Protein AF-A0A6A8LVI2-F1 (afdb_monomer_lite)

pLDDT: mean 94.58, std 2.97, range [82.62, 98.06]

Structure (mmCIF, N/CA/C/O backbone):
data_AF-A0A6A8LVI2-F1
#
_entry.id   AF-A0A6A8LVI2-F1
#
loop_
_atom_site.group_PDB
_atom_site.id
_atom_site.type_symbol
_atom_site.label_atom_id
_atom_site.label_alt_id
_atom_site.label_comp_id
_atom_site.label_asym_id
_atom_site.label_entity_id
_atom_site.label_seq_id
_atom_site.pdbx_PDB_ins_code
_atom_site.Cartn_x
_atom_site.Cartn_y
_atom_site.Cartn_z
_atom_site.occupancy
_atom_site.B_iso_or_equiv
_atom_site.auth_seq_id
_atom_site.auth_comp_id
_atom_site.auth_asym_id
_atom_site.auth_atom_id
_atom_site.pdbx_PDB_model_num
ATOM 1 N N . ALA A 1 1 ? -17.127 -2.907 -2.893 1.00 82.62 1 ALA A N 1
ATOM 2 C CA . ALA A 1 1 ? -16.213 -3.754 -2.096 1.00 82.62 1 ALA A CA 1
ATOM 3 C C . ALA A 1 1 ? -16.809 -4.006 -0.707 1.00 82.62 1 ALA A C 1
ATOM 5 O O . ALA A 1 1 ? -17.315 -3.064 -0.101 1.00 82.62 1 ALA A O 1
ATOM 6 N N . SER A 1 2 ? -16.792 -5.252 -0.221 1.00 92.75 2 SER A N 1
ATOM 7 C CA . SER A 1 2 ? -17.352 -5.651 1.088 1.00 92.75 2 SER A CA 1
ATOM 8 C C . SER A 1 2 ? -16.306 -5.823 2.197 1.00 92.75 2 SER A C 1
ATOM 10 O O . SER A 1 2 ? -16.691 -5.817 3.362 1.00 92.75 2 SER A O 1
ATOM 12 N N . GLY A 1 3 ? -15.016 -5.930 1.859 1.00 93.50 3 GLY A N 1
ATOM 13 C CA . GLY A 1 3 ? -13.928 -6.060 2.833 1.00 93.50 3 GLY A CA 1
ATOM 14 C C . GLY A 1 3 ? -13.797 -4.863 3.786 1.00 93.50 3 GLY A C 1
ATOM 15 O O . GLY A 1 3 ? -14.302 -3.770 3.507 1.00 93.50 3 GLY A O 1
ATOM 16 N N . GLU A 1 4 ? -13.111 -5.080 4.914 1.00 96.06 4 GLU A N 1
ATOM 17 C CA . GLU A 1 4 ? -12.796 -4.030 5.900 1.00 96.06 4 GLU A CA 1
ATOM 18 C C . GLU A 1 4 ? -11.879 -2.949 5.304 1.00 96.06 4 GLU A C 1
ATOM 20 O O . GLU A 1 4 ? -12.036 -1.755 5.578 1.00 96.06 4 GLU A O 1
ATOM 25 N N . TYR A 1 5 ? -10.964 -3.378 4.435 1.00 98.06 5 TYR A N 1
ATOM 26 C CA . TYR A 1 5 ? -10.051 -2.527 3.689 1.00 98.06 5 TYR A CA 1
ATOM 27 C C . TYR A 1 5 ? -10.340 -2.590 2.188 1.00 98.06 5 TYR A C 1
ATOM 29 O O . TYR A 1 5 ? -10.817 -3.599 1.666 1.00 98.06 5 TYR A O 1
ATOM 37 N N . ILE A 1 6 ? -10.020 -1.501 1.495 1.00 97.38 6 ILE A N 1
ATOM 38 C CA . ILE A 1 6 ? -10.064 -1.372 0.039 1.00 97.38 6 ILE A CA 1
ATOM 39 C C . ILE A 1 6 ? -8.639 -1.137 -0.460 1.00 97.38 6 ILE A C 1
ATOM 41 O O . ILE A 1 6 ? -7.905 -0.335 0.119 1.00 97.38 6 ILE A O 1
ATOM 45 N N . ALA A 1 7 ? -8.266 -1.830 -1.531 1.00 96.56 7 ALA A N 1
ATOM 46 C CA . ALA A 1 7 ? -7.057 -1.579 -2.302 1.00 96.56 7 ALA A CA 1
ATOM 47 C C . ALA A 1 7 ? -7.456 -1.113 -3.705 1.00 96.56 7 ALA A C 1
ATOM 49 O O . ALA A 1 7 ? -8.495 -1.525 -4.227 1.00 96.56 7 ALA A O 1
ATOM 50 N N . PHE A 1 8 ? -6.616 -0.282 -4.303 1.00 95.88 8 PHE A N 1
ATOM 51 C CA . PHE A 1 8 ? -6.678 0.056 -5.720 1.00 95.88 8 PHE A CA 1
ATOM 52 C C . PHE A 1 8 ? -5.482 -0.621 -6.379 1.00 95.88 8 PHE A C 1
ATOM 54 O O . PHE A 1 8 ? -4.436 -0.698 -5.751 1.00 95.88 8 PHE A O 1
ATOM 61 N N . ILE A 1 9 ? -5.629 -1.164 -7.580 1.00 95.50 9 ILE A N 1
ATOM 62 C CA . ILE A 1 9 ? -4.508 -1.727 -8.336 1.00 95.50 9 ILE A CA 1
ATOM 63 C C . ILE A 1 9 ? -4.695 -1.288 -9.772 1.00 95.50 9 ILE A C 1
ATOM 65 O O . ILE A 1 9 ? -5.760 -1.524 -10.349 1.00 95.50 9 ILE A O 1
ATOM 69 N N . ASP A 1 10 ? -3.683 -0.608 -10.298 1.00 94.19 10 ASP A N 1
ATOM 70 C CA . ASP A 1 10 ? -3.674 -0.168 -11.682 1.00 94.19 10 ASP A CA 1
ATOM 71 C C . ASP A 1 10 ? -3.483 -1.394 -12.588 1.00 94.19 10 ASP A C 1
ATOM 73 O O . ASP A 1 10 ? -2.886 -2.399 -12.198 1.00 94.19 10 ASP A O 1
ATOM 77 N N . SER A 1 11 ? -4.068 -1.370 -13.786 1.00 95.75 11 SER A N 1
ATOM 78 C CA . SER A 1 11 ? -4.110 -2.552 -14.664 1.00 95.75 11 SER A CA 1
ATOM 79 C C . SER A 1 11 ? -2.742 -2.979 -15.205 1.00 95.75 11 SER A C 1
ATOM 81 O O . SER A 1 11 ? -2.616 -4.075 -15.746 1.00 95.75 11 SER A O 1
ATOM 83 N N . ASP A 1 12 ? -1.755 -2.093 -15.117 1.00 92.94 12 ASP A N 1
ATOM 84 C CA . ASP A 1 12 ? -0.368 -2.270 -15.536 1.00 92.94 12 ASP A CA 1
ATOM 85 C C . ASP A 1 12 ? 0.584 -2.609 -14.375 1.00 92.94 12 ASP A C 1
ATOM 87 O O . ASP A 1 12 ? 1.767 -2.847 -14.617 1.00 92.94 12 ASP A O 1
ATOM 91 N N . ASP A 1 13 ? 0.070 -2.720 -13.146 1.00 94.06 13 ASP A N 1
ATOM 92 C CA . ASP A 1 13 ? 0.835 -3.106 -11.962 1.00 94.06 13 ASP A CA 1
ATOM 93 C C . ASP A 1 13 ? 0.591 -4.565 -11.539 1.00 94.06 13 ASP A C 1
ATOM 95 O O . ASP 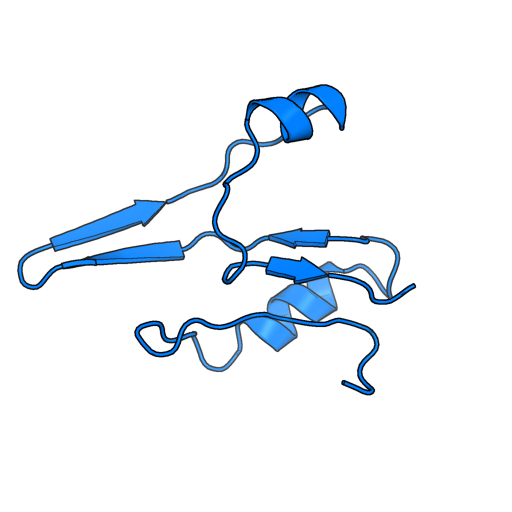A 1 13 ? -0.400 -5.214 -11.887 1.00 94.06 13 ASP A O 1
ATOM 99 N N . TYR A 1 14 ? 1.504 -5.093 -10.720 1.00 94.62 14 TYR A N 1
ATOM 100 C CA . TYR A 1 14 ? 1.366 -6.396 -10.072 1.00 94.62 14 TYR A CA 1
ATOM 101 C C . TYR A 1 14 ? 1.825 -6.339 -8.611 1.00 94.62 14 TYR A C 1
ATOM 103 O O . TYR A 1 14 ? 2.558 -5.444 -8.190 1.00 94.62 14 TYR A O 1
ATOM 111 N N . VAL A 1 15 ? 1.397 -7.324 -7.818 1.00 96.06 15 VAL A N 1
ATOM 112 C CA . VAL A 1 15 ? 1.735 -7.426 -6.393 1.00 96.06 15 VAL A CA 1
ATOM 113 C C . VAL A 1 15 ? 2.316 -8.789 -6.053 1.00 96.06 15 VAL A C 1
ATOM 115 O O . VAL A 1 15 ? 2.047 -9.789 -6.716 1.00 96.06 15 VAL A O 1
ATOM 118 N N . GLU A 1 16 ? 3.110 -8.832 -4.986 1.00 95.88 16 GLU A N 1
ATOM 119 C CA . GLU A 1 16 ? 3.567 -10.092 -4.405 1.00 95.88 16 GLU A CA 1
ATOM 120 C C . GLU A 1 16 ? 2.373 -10.840 -3.790 1.00 95.88 16 GLU A C 1
ATOM 122 O O . GLU A 1 16 ? 1.466 -10.225 -3.223 1.00 95.88 16 GLU A O 1
ATOM 127 N N . SER A 1 17 ? 2.382 -12.169 -3.890 1.00 96.94 17 SER A N 1
ATOM 128 C CA . SER A 1 17 ? 1.271 -13.044 -3.507 1.00 96.94 17 SER A CA 1
ATOM 129 C C . SER A 1 17 ? 0.748 -12.826 -2.079 1.00 96.94 17 SER A C 1
ATOM 131 O O . SER A 1 17 ? -0.451 -12.957 -1.842 1.00 96.94 17 SER A O 1
ATOM 133 N N . GLN A 1 18 ? 1.613 -12.433 -1.138 1.00 97.94 18 GLN A N 1
ATOM 134 C CA . GLN A 1 18 ? 1.271 -12.207 0.268 1.00 97.94 18 GLN A CA 1
ATOM 135 C C . GLN A 1 18 ? 1.240 -10.723 0.657 1.00 97.94 18 GLN A C 1
ATOM 137 O O . GLN A 1 18 ? 1.130 -10.403 1.846 1.00 97.94 18 GLN A O 1
ATOM 142 N N . MET A 1 19 ? 1.354 -9.795 -0.300 1.00 97.19 19 MET A N 1
ATOM 143 C CA . MET A 1 19 ? 1.441 -8.357 -0.015 1.00 97.19 19 MET A CA 1
ATOM 144 C C . MET A 1 19 ? 0.268 -7.876 0.848 1.00 97.19 19 MET A C 1
ATOM 146 O O . MET A 1 19 ? 0.485 -7.303 1.919 1.00 97.19 19 MET A O 1
ATOM 150 N N . PHE A 1 20 ? -0.971 -8.151 0.432 1.00 97.38 20 PHE A N 1
ATOM 151 C CA . PHE A 1 20 ? -2.156 -7.681 1.154 1.00 97.38 20 PHE A CA 1
ATOM 152 C C . PHE A 1 20 ? -2.355 -8.364 2.505 1.00 97.38 20 PHE A C 1
ATOM 154 O O . PHE A 1 20 ? -2.746 -7.694 3.456 1.00 97.38 20 PHE A O 1
ATOM 161 N N . GLU A 1 21 ? -2.039 -9.655 2.627 1.00 97.62 21 GLU A N 1
ATOM 162 C CA . GLU A 1 21 ? -2.098 -10.374 3.906 1.00 97.62 21 GLU A CA 1
ATOM 163 C C . GLU A 1 21 ? -1.144 -9.737 4.927 1.00 97.62 21 GLU A C 1
ATOM 165 O O . GLU A 1 21 ? -1.532 -9.409 6.050 1.00 97.62 21 GLU A O 1
ATOM 170 N N . ARG A 1 22 ? 0.101 -9.469 4.513 1.00 97.88 22 ARG A N 1
ATOM 171 C CA . ARG A 1 22 ? 1.103 -8.811 5.363 1.00 97.88 22 ARG A CA 1
ATOM 172 C C . ARG A 1 22 ? 0.668 -7.400 5.752 1.00 97.88 22 ARG A C 1
ATOM 174 O O . ARG A 1 22 ? 0.784 -7.030 6.919 1.00 97.88 22 ARG A O 1
ATOM 181 N N . MET A 1 23 ? 0.147 -6.618 4.805 1.00 97.81 23 MET A N 1
ATOM 182 C CA . MET A 1 23 ? -0.362 -5.269 5.081 1.00 97.81 23 MET A CA 1
ATOM 183 C C . MET A 1 23 ? -1.564 -5.291 6.032 1.00 97.81 23 MET A C 1
ATOM 185 O O . MET A 1 23 ? -1.624 -4.481 6.956 1.00 97.81 23 MET A O 1
ATOM 189 N N . TYR A 1 24 ? -2.490 -6.232 5.853 1.00 97.50 24 TYR A N 1
ATOM 190 C CA . TYR A 1 24 ? -3.643 -6.399 6.732 1.00 97.50 24 TYR A CA 1
ATOM 191 C C . TYR A 1 24 ? -3.220 -6.783 8.153 1.00 97.50 24 TYR A C 1
ATOM 193 O O . TYR A 1 24 ? -3.666 -6.155 9.110 1.00 97.50 24 TYR A O 1
ATOM 201 N N . ASN A 1 25 ? -2.281 -7.718 8.315 1.00 97.75 25 ASN A N 1
ATOM 202 C CA . ASN A 1 25 ? -1.730 -8.070 9.630 1.00 97.75 25 ASN A CA 1
ATOM 203 C C . ASN A 1 25 ? -1.045 -6.866 10.302 1.00 97.75 25 ASN A C 1
ATOM 205 O O . ASN A 1 25 ? -1.181 -6.643 11.507 1.00 97.75 25 ASN A O 1
ATOM 209 N N . LEU A 1 26 ? -0.369 -6.023 9.514 1.00 97.38 26 LEU A N 1
ATOM 210 C CA . LEU A 1 26 ? 0.232 -4.775 9.986 1.00 97.38 26 LEU A CA 1
ATOM 211 C C . LEU A 1 26 ? -0.789 -3.683 10.321 1.00 97.38 26 LEU A C 1
ATOM 213 O O . LEU A 1 26 ? -0.396 -2.693 10.942 1.00 97.38 26 LEU A O 1
ATOM 217 N N . SER A 1 27 ? -2.067 -3.839 9.965 1.00 96.94 27 SER A N 1
ATOM 218 C CA . SER A 1 27 ? -3.126 -2.881 10.311 1.00 96.94 27 SER A CA 1
ATOM 219 C C . SER A 1 27 ? -3.415 -2.806 11.811 1.00 96.94 27 SER A C 1
ATOM 221 O O . SER A 1 27 ? -4.047 -1.852 12.271 1.00 96.94 27 SER A O 1
ATOM 223 N N . GLU A 1 28 ? -2.921 -3.788 12.572 1.00 95.81 28 GLU A N 1
ATOM 224 C CA . GLU A 1 28 ? -3.136 -3.926 14.008 1.00 95.81 28 GLU A CA 1
ATOM 225 C C . GLU A 1 28 ? -4.626 -4.046 14.373 1.00 95.81 28 GLU A C 1
ATOM 227 O O . GLU A 1 28 ? -5.120 -3.320 15.239 1.00 95.81 28 GLU A O 1
ATOM 232 N N . ASN A 1 29 ? -5.329 -4.976 13.714 1.00 93.25 29 ASN A N 1
ATOM 233 C CA . ASN A 1 29 ? -6.767 -5.234 13.877 1.00 93.25 29 ASN A CA 1
ATOM 234 C C . ASN A 1 29 ? -7.615 -3.980 13.623 1.00 93.25 29 ASN A C 1
ATOM 236 O O . ASN A 1 29 ? -8.399 -3.554 14.472 1.00 93.25 29 ASN A O 1
ATOM 240 N N . GLY A 1 30 ? -7.400 -3.322 12.483 1.00 93.38 30 GLY A N 1
ATOM 241 C CA . GLY A 1 30 ? -8.222 -2.176 12.106 1.00 93.38 30 GLY A CA 1
ATOM 242 C C . GLY A 1 30 ? -7.828 -0.852 12.772 1.00 93.38 30 GLY A C 1
ATOM 243 O O . GLY A 1 30 ? -8.490 0.164 12.530 1.00 93.38 30 GLY A O 1
ATOM 244 N N . ARG A 1 31 ? -6.783 -0.818 13.618 1.00 95.38 31 ARG A N 1
ATOM 245 C CA . ARG A 1 31 ? -6.328 0.419 14.286 1.00 95.38 31 ARG A CA 1
ATOM 246 C C . ARG A 1 31 ? -5.691 1.404 13.307 1.00 95.38 31 ARG A C 1
ATOM 248 O O . ARG A 1 31 ? -5.858 2.614 13.464 1.00 95.38 31 ARG A O 1
ATOM 255 N N . LYS A 1 32 ? -4.986 0.917 12.283 1.00 94.88 32 LYS A N 1
ATOM 256 C CA . LYS A 1 32 ? -4.391 1.766 11.239 1.00 94.88 32 LYS A CA 1
ATOM 257 C C . LYS A 1 32 ? -5.374 1.976 10.095 1.00 94.88 32 LYS A C 1
ATOM 259 O O . LYS A 1 32 ? -5.752 1.030 9.414 1.00 94.88 32 LYS A O 1
ATOM 264 N N . LYS A 1 33 ? -5.755 3.229 9.838 1.00 94.88 33 LYS A N 1
ATOM 265 C CA . LYS A 1 33 ? -6.683 3.576 8.745 1.00 94.88 33 LYS A CA 1
ATOM 266 C C . LYS A 1 33 ? -6.069 3.424 7.355 1.00 94.88 33 LYS A C 1
ATOM 268 O O . LYS A 1 33 ? -6.788 3.181 6.396 1.00 94.88 33 LYS A O 1
ATOM 273 N N . ILE A 1 34 ? -4.754 3.581 7.255 1.00 94.12 34 ILE A N 1
ATOM 274 C CA . ILE A 1 34 ? -3.995 3.432 6.016 1.00 94.12 34 ILE A CA 1
ATOM 275 C C . ILE A 1 34 ? -2.770 2.589 6.347 1.00 94.12 34 ILE A C 1
ATOM 277 O O . ILE A 1 34 ? -2.088 2.852 7.341 1.00 94.12 34 ILE A O 1
ATOM 281 N N . VAL A 1 35 ? -2.498 1.586 5.520 1.00 95.88 35 VAL A N 1
ATOM 282 C CA . VAL A 1 35 ? -1.236 0.843 5.542 1.00 95.88 35 VAL A CA 1
ATOM 283 C C . VAL A 1 35 ? -0.618 0.974 4.160 1.00 95.88 35 VAL A C 1
ATOM 285 O O . VAL A 1 35 ? -1.287 0.731 3.162 1.00 95.88 35 VAL A O 1
ATOM 288 N N . GLU A 1 36 ? 0.642 1.391 4.112 1.00 95.69 36 GLU A N 1
ATOM 289 C CA . GLU A 1 36 ? 1.388 1.657 2.884 1.00 95.69 36 GLU A CA 1
ATOM 290 C C . GLU A 1 36 ? 2.566 0.684 2.785 1.00 95.69 36 GLU A C 1
ATOM 292 O O . GLU A 1 36 ? 3.296 0.497 3.763 1.00 95.69 36 GLU A O 1
ATOM 297 N N . SER A 1 37 ? 2.768 0.076 1.616 1.00 95.50 37 SER A N 1
ATOM 298 C CA . SER A 1 37 ? 3.939 -0.750 1.331 1.00 95.50 37 SER A CA 1
ATOM 299 C C . SER A 1 37 ? 5.005 0.039 0.578 1.00 95.50 37 SER A C 1
ATOM 301 O O . SER A 1 37 ? 4.732 0.970 -0.182 1.00 95.50 37 SER A O 1
ATOM 303 N N . ASN A 1 38 ? 6.262 -0.358 0.741 1.00 96.12 38 ASN A N 1
ATOM 304 C CA . ASN A 1 38 ? 7.290 0.001 -0.232 1.00 96.12 38 ASN A CA 1
ATOM 305 C C . ASN A 1 38 ? 7.014 -0.719 -1.553 1.00 96.12 38 ASN A C 1
ATOM 307 O O . ASN A 1 38 ? 6.260 -1.695 -1.585 1.00 96.12 38 ASN A O 1
ATOM 311 N N . PHE A 1 39 ? 7.632 -0.248 -2.627 1.00 96.00 39 PHE A N 1
ATOM 312 C CA . PHE A 1 39 ? 7.454 -0.859 -3.934 1.00 96.00 39 PHE A CA 1
ATOM 313 C C . PHE A 1 39 ? 8.712 -0.735 -4.789 1.00 96.00 39 PHE A C 1
ATOM 315 O O . PHE A 1 39 ? 9.727 -0.174 -4.364 1.00 96.00 39 PHE A O 1
ATOM 322 N N . ILE A 1 40 ? 8.668 -1.336 -5.973 1.00 96.62 40 ILE A N 1
ATOM 323 C CA . ILE A 1 40 ? 9.760 -1.331 -6.935 1.00 96.62 40 ILE A CA 1
ATOM 324 C C . ILE A 1 40 ? 9.226 -0.729 -8.226 1.00 96.62 40 ILE A C 1
ATOM 326 O O . ILE A 1 40 ? 8.249 -1.228 -8.768 1.00 96.62 40 ILE A O 1
ATOM 330 N N . TRP A 1 41 ? 9.891 0.304 -8.730 1.00 95.06 41 TRP A N 1
ATOM 331 C CA . TRP A 1 41 ? 9.748 0.694 -10.124 1.00 95.06 41 TRP A CA 1
ATOM 332 C C . TRP A 1 41 ? 10.497 -0.314 -10.983 1.00 95.06 41 TRP A C 1
ATOM 334 O O . TRP A 1 41 ? 11.718 -0.455 -10.840 1.00 95.06 41 TRP A O 1
ATOM 344 N N . GLU A 1 42 ? 9.779 -1.017 -11.846 1.00 95.06 42 GLU A N 1
ATOM 345 C CA . GLU A 1 42 ? 10.356 -1.974 -12.778 1.00 95.06 42 GLU A CA 1
ATOM 346 C C . GLU A 1 42 ? 10.394 -1.384 -14.186 1.00 95.06 42 GLU A C 1
ATOM 348 O O . GLU A 1 42 ? 9.374 -1.041 -14.772 1.00 95.06 42 GLU A O 1
ATOM 353 N N . PHE A 1 43 ? 11.604 -1.257 -14.718 1.00 94.94 43 PHE A N 1
ATOM 354 C CA . PHE A 1 43 ? 11.876 -0.892 -16.101 1.00 94.94 43 PHE A CA 1
ATOM 355 C C . PHE A 1 43 ? 12.541 -2.092 -16.793 1.00 94.94 43 PHE A C 1
ATOM 357 O O . PHE A 1 43 ? 13.093 -2.953 -16.101 1.00 94.94 43 PHE A O 1
ATOM 364 N N . PRO A 1 44 ? 12.565 -2.152 -18.137 1.00 96.31 44 PRO A N 1
ATOM 365 C CA . PRO A 1 44 ? 13.168 -3.275 -18.859 1.00 96.31 44 PRO A CA 1
ATOM 366 C C . PRO A 1 44 ? 14.626 -3.574 -18.473 1.00 96.31 44 PRO A C 1
ATOM 368 O O . PRO A 1 44 ? 15.051 -4.725 -18.511 1.00 96.31 44 PRO A O 1
ATOM 371 N N . ASP A 1 45 ? 15.390 -2.548 -18.096 1.00 97.56 45 ASP A N 1
ATOM 372 C CA . ASP A 1 45 ? 16.828 -2.616 -17.830 1.00 97.56 45 ASP A CA 1
ATOM 373 C C . ASP A 1 45 ? 17.206 -2.413 -16.353 1.00 97.56 45 ASP A C 1
ATOM 375 O O . ASP A 1 45 ? 18.356 -2.647 -15.974 1.00 97.56 45 ASP A O 1
ATOM 379 N N . LYS A 1 46 ? 16.273 -1.975 -15.496 1.00 97.38 46 LYS A N 1
ATOM 380 C CA . LYS A 1 46 ? 16.575 -1.670 -14.090 1.00 97.38 46 LYS A CA 1
ATOM 381 C C . LYS A 1 46 ? 15.369 -1.758 -13.167 1.00 97.38 46 LYS A C 1
ATOM 383 O O . LYS A 1 46 ? 14.222 -1.579 -13.561 1.00 97.38 46 LYS A O 1
ATOM 388 N N . LYS A 1 47 ? 15.670 -1.934 -11.880 1.00 97.69 47 LYS A N 1
ATOM 389 C CA . LYS A 1 47 ? 14.700 -1.886 -10.783 1.00 97.69 47 LYS A CA 1
ATOM 390 C C . LYS A 1 47 ? 15.104 -0.820 -9.774 1.00 97.69 47 LYS A C 1
ATOM 392 O O . LYS A 1 47 ? 16.254 -0.801 -9.336 1.00 97.69 47 LYS A O 1
ATOM 397 N N . ILE A 1 48 ? 14.170 0.042 -9.378 1.00 97.19 48 ILE A N 1
ATOM 398 C CA . ILE A 1 48 ? 14.406 1.091 -8.374 1.00 97.19 48 ILE A CA 1
ATOM 399 C C . ILE A 1 48 ? 13.496 0.841 -7.179 1.00 97.19 48 ILE A C 1
ATOM 401 O O . ILE A 1 48 ? 12.278 0.823 -7.316 1.00 97.19 48 ILE A O 1
ATOM 405 N N . LYS A 1 49 ? 14.081 0.657 -5.993 1.00 96.62 49 LYS A N 1
ATOM 406 C CA . LYS A 1 49 ? 13.313 0.507 -4.751 1.00 96.62 49 LYS A CA 1
ATOM 407 C C . LYS A 1 49 ? 12.825 1.873 -4.278 1.00 96.62 49 LYS A C 1
ATOM 409 O O . LYS A 1 49 ? 13.642 2.748 -4.000 1.00 96.62 49 LYS A O 1
ATOM 414 N N . ASP A 1 50 ? 11.516 2.015 -4.125 1.00 95.00 50 ASP A N 1
ATOM 415 C CA . ASP A 1 50 ? 10.882 3.185 -3.527 1.00 95.00 50 ASP A CA 1
ATOM 416 C C . ASP A 1 50 ? 10.510 2.874 -2.071 1.00 95.00 50 ASP A C 1
ATOM 418 O O . ASP A 1 50 ? 9.578 2.115 -1.770 1.00 95.00 50 ASP A O 1
ATOM 422 N N . VAL A 1 51 ? 11.310 3.426 -1.158 1.00 94.50 51 VAL A N 1
ATOM 423 C CA . VAL A 1 51 ? 11.172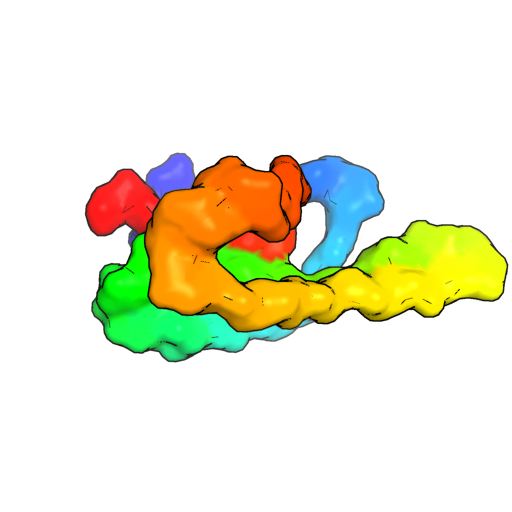 3.229 0.286 1.00 94.50 51 VAL A CA 1
ATOM 424 C C . VAL A 1 51 ? 10.629 4.505 0.911 1.00 94.50 51 VAL A C 1
ATOM 426 O O . VAL A 1 51 ? 11.278 5.553 0.856 1.00 94.50 51 VAL A O 1
ATOM 429 N N . ALA A 1 52 ? 9.456 4.411 1.538 1.00 90.25 52 ALA A N 1
ATOM 430 C CA . ALA A 1 52 ? 8.866 5.542 2.236 1.00 90.25 52 ALA A CA 1
ATOM 431 C C . ALA A 1 52 ? 9.767 6.035 3.369 1.00 90.25 52 ALA A C 1
ATOM 433 O O . ALA A 1 52 ? 10.328 5.259 4.149 1.00 90.25 52 ALA A O 1
ATOM 434 N N . LYS A 1 53 ? 9.829 7.359 3.512 1.00 88.56 53 LYS A N 1
ATOM 435 C CA . LYS A 1 53 ? 10.317 7.979 4.742 1.00 88.56 53 LYS A CA 1
ATOM 436 C C . LYS A 1 53 ? 9.228 7.885 5.803 1.00 88.56 53 LYS A C 1
ATOM 438 O O . LYS A 1 53 ? 8.041 7.975 5.500 1.00 88.56 53 LYS A O 1
ATOM 443 N N . LYS A 1 54 ? 9.636 7.737 7.062 1.00 88.75 54 LYS A N 1
ATOM 444 C CA . LYS A 1 54 ? 8.698 7.788 8.182 1.00 88.75 54 LYS A CA 1
ATOM 445 C C . LYS A 1 54 ? 8.074 9.184 8.257 1.00 88.75 54 LYS A C 1
ATOM 447 O O . LYS A 1 54 ? 8.795 10.179 8.261 1.00 88.75 54 LYS A O 1
ATOM 452 N N . TYR A 1 55 ? 6.751 9.232 8.347 1.00 90.44 55 TYR A N 1
ATOM 453 C CA . TYR A 1 55 ? 5.998 10.456 8.599 1.00 90.44 55 TYR A CA 1
ATOM 454 C C . TYR A 1 55 ? 5.821 10.632 10.108 1.00 90.44 55 TYR A C 1
ATOM 456 O O . TYR A 1 55 ? 5.396 9.700 10.792 1.00 90.44 55 TYR A O 1
ATOM 464 N N . ASN A 1 56 ? 6.140 11.812 10.636 1.00 91.94 56 ASN A N 1
ATOM 465 C CA . ASN A 1 56 ? 6.033 12.089 12.072 1.00 91.94 56 ASN A CA 1
ATOM 466 C C . ASN A 1 56 ? 4.697 12.737 12.453 1.00 91.94 56 ASN A C 1
AT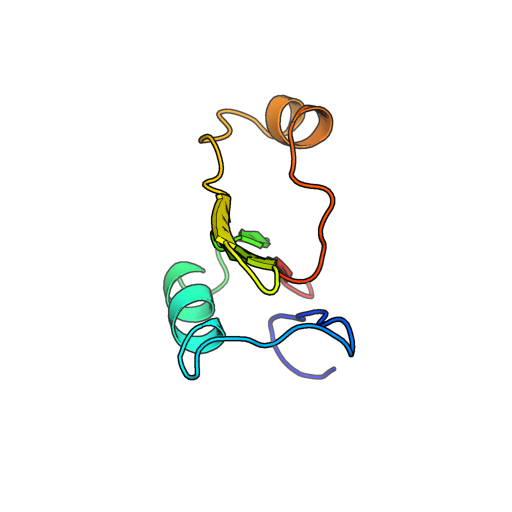OM 468 O O . ASN A 1 56 ? 4.362 12.818 13.630 1.00 91.94 56 ASN A O 1
ATOM 472 N N . SER A 1 57 ? 3.928 13.210 11.469 1.00 92.38 57 SER A N 1
ATOM 473 C CA . SER A 1 57 ? 2.613 13.815 11.679 1.00 92.38 57 SER A CA 1
ATOM 474 C C . SER A 1 57 ? 1.728 13.678 10.442 1.00 92.38 57 SER A C 1
ATOM 476 O O . SER A 1 57 ? 2.219 13.450 9.333 1.00 92.38 57 SER A O 1
ATOM 478 N N . LEU A 1 58 ? 0.420 13.880 10.623 1.00 89.56 58 LEU A N 1
ATOM 479 C CA . LEU A 1 58 ? -0.523 13.947 9.507 1.00 89.56 58 LEU A CA 1
ATOM 480 C C . LEU A 1 58 ? -0.195 15.111 8.560 1.00 89.56 58 LEU A C 1
ATOM 482 O O . LEU A 1 58 ? -0.231 14.923 7.353 1.00 89.56 58 LEU A O 1
ATOM 486 N N . ASN A 1 59 ? 0.197 16.277 9.085 1.00 93.69 59 ASN A N 1
ATOM 487 C CA . ASN A 1 59 ? 0.598 17.423 8.260 1.00 93.69 59 ASN A CA 1
ATOM 488 C C . ASN A 1 59 ? 1.808 17.089 7.380 1.00 93.69 59 ASN A C 1
ATOM 490 O O . ASN A 1 59 ? 1.837 17.437 6.204 1.00 93.69 59 ASN A O 1
ATOM 494 N N . GLU A 1 60 ? 2.793 16.373 7.930 1.00 93.19 60 GLU A N 1
ATOM 495 C CA . GLU A 1 60 ? 3.936 15.910 7.145 1.00 93.19 60 GLU A CA 1
ATOM 496 C C . GLU A 1 60 ? 3.510 14.909 6.066 1.00 93.19 60 GLU A C 1
ATOM 498 O O . GLU A 1 60 ? 3.969 15.013 4.931 1.00 93.19 60 GLU A O 1
ATOM 503 N N . TYR A 1 61 ? 2.611 13.977 6.393 1.00 91.38 61 TYR A N 1
ATOM 504 C CA . TYR A 1 61 ? 2.052 13.044 5.414 1.00 91.38 61 TYR A CA 1
ATOM 505 C C . TYR A 1 61 ? 1.270 13.761 4.305 1.00 91.38 61 TYR A C 1
ATOM 507 O O . TYR A 1 61 ? 1.401 13.398 3.145 1.00 91.38 61 TYR A O 1
ATOM 515 N N . LEU A 1 62 ? 0.511 14.813 4.619 1.00 90.62 62 LEU A N 1
ATOM 516 C CA . LEU A 1 62 ? -0.229 15.581 3.612 1.00 90.62 62 LEU A CA 1
ATOM 517 C C . LEU A 1 62 ? 0.695 16.292 2.612 1.00 90.62 62 LEU A C 1
ATOM 519 O O . LEU A 1 62 ? 0.325 16.452 1.455 1.00 90.62 62 LEU A O 1
ATOM 523 N N . VAL A 1 63 ? 1.895 16.695 3.038 1.00 92.44 63 VAL A N 1
ATOM 524 C CA . VAL A 1 63 ? 2.872 17.385 2.176 1.00 92.44 63 VAL A CA 1
ATOM 525 C C . VAL A 1 63 ? 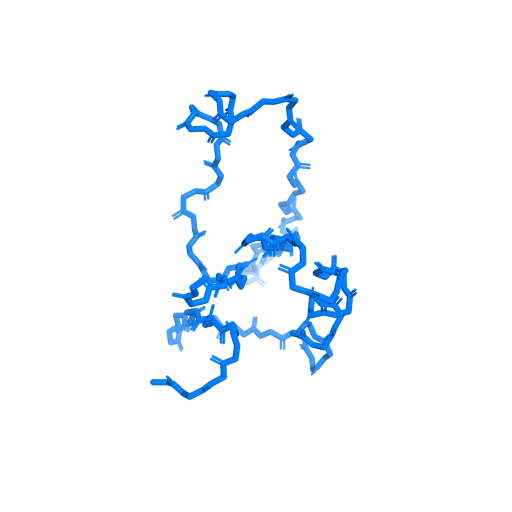3.807 16.408 1.457 1.00 92.44 63 VAL A C 1
ATOM 527 O O . VAL A 1 63 ? 4.211 16.664 0.327 1.00 92.44 63 VAL A O 1
ATOM 530 N N . LYS A 1 64 ? 4.195 15.308 2.112 1.00 91.88 64 LYS A N 1
ATOM 531 C CA . LYS A 1 64 ? 5.252 14.388 1.643 1.00 91.88 64 LYS A CA 1
ATOM 532 C C . LYS A 1 64 ? 4.749 12.983 1.299 1.00 91.88 64 LYS A C 1
ATOM 534 O O . LYS A 1 64 ? 5.554 12.099 0.999 1.00 91.88 64 LYS A O 1
ATOM 539 N N . GLY A 1 65 ? 3.451 12.738 1.433 1.00 91.56 65 GLY A N 1
ATOM 540 C CA . GLY A 1 65 ? 2.821 11.455 1.150 1.00 91.56 65 GLY A CA 1
ATOM 541 C C . GLY A 1 65 ? 3.059 11.032 -0.294 1.00 91.56 65 GLY A C 1
ATOM 542 O O . GLY A 1 65 ? 3.046 11.858 -1.206 1.00 91.56 65 GLY A O 1
ATOM 543 N N . ARG A 1 66 ? 3.283 9.734 -0.515 1.00 92.81 66 ARG A N 1
ATOM 544 C CA . ARG A 1 66 ? 3.407 9.201 -1.874 1.00 92.81 66 ARG A CA 1
ATOM 545 C C . ARG A 1 66 ? 2.032 9.197 -2.540 1.00 92.81 66 ARG A C 1
ATOM 547 O O . ARG A 1 66 ? 1.102 8.583 -2.020 1.00 92.81 66 ARG A O 1
ATOM 554 N N . VAL A 1 67 ? 1.926 9.861 -3.691 1.00 91.19 67 VAL A N 1
ATOM 555 C CA . VAL A 1 67 ? 0.660 10.084 -4.420 1.00 91.19 67 VAL A CA 1
ATOM 556 C C . VAL A 1 67 ? 0.129 8.854 -5.165 1.00 91.19 67 VAL A C 1
ATOM 558 O O . VAL A 1 67 ? -0.973 8.896 -5.698 1.00 91.19 67 VAL A O 1
ATOM 561 N N . VAL A 1 68 ? 0.877 7.748 -5.176 1.00 92.19 68 VAL A N 1
ATOM 562 C CA . VAL A 1 68 ? 0.400 6.459 -5.691 1.00 92.19 68 VAL A CA 1
ATOM 563 C C . VAL A 1 68 ? -0.645 5.863 -4.744 1.00 92.19 68 VAL A C 1
ATOM 565 O O . VAL A 1 68 ? -0.416 5.769 -3.534 1.00 9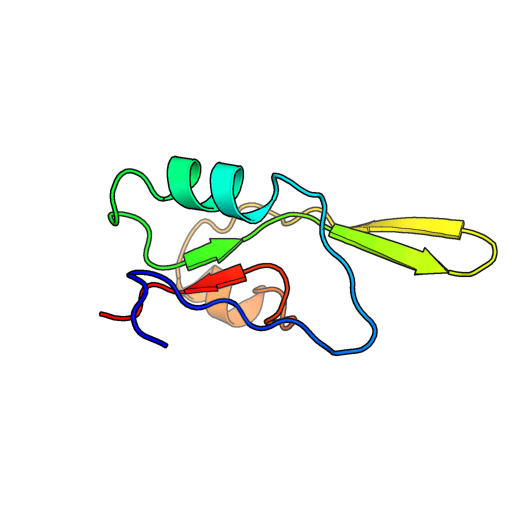2.19 68 VAL A O 1
ATOM 568 N N . ALA A 1 69 ? -1.804 5.485 -5.282 1.00 94.06 69 ALA A N 1
ATOM 569 C CA . ALA A 1 69 ? -2.888 4.881 -4.505 1.00 94.06 69 ALA A CA 1
ATOM 570 C C . ALA A 1 69 ? -2.737 3.358 -4.372 1.00 94.06 69 ALA A C 1
ATOM 572 O O . ALA A 1 69 ? -3.217 2.771 -3.402 1.00 94.06 69 ALA A O 1
ATOM 573 N N . TRP A 1 70 ? -2.057 2.722 -5.327 1.00 95.00 70 TRP A N 1
ATOM 574 C CA . TRP A 1 70 ? -2.058 1.271 -5.472 1.00 95.00 70 TRP A CA 1
ATOM 575 C C . TRP A 1 70 ? -1.218 0.518 -4.436 1.00 95.00 70 TRP A C 1
ATOM 577 O O . TRP A 1 70 ? -1.483 -0.636 -4.110 1.00 95.00 70 TRP A O 1
ATOM 587 N N . ASN A 1 71 ? -0.229 1.183 -3.835 1.00 95.62 71 ASN A N 1
ATOM 588 C CA . ASN A 1 71 ? 0.640 0.592 -2.816 1.00 95.62 71 ASN A CA 1
ATOM 589 C C . ASN A 1 71 ? 0.043 0.658 -1.395 1.00 95.62 71 ASN A C 1
ATOM 591 O O . ASN A 1 71 ? 0.770 0.563 -0.399 1.00 95.62 71 ASN A O 1
ATOM 595 N N . LYS A 1 72 ? -1.266 0.905 -1.282 1.00 96.31 72 LYS A N 1
ATOM 596 C CA . LYS A 1 72 ? -1.958 1.160 -0.018 1.00 96.31 72 LYS A CA 1
ATOM 597 C C . LYS A 1 72 ? -3.215 0.317 0.115 1.00 96.31 72 LYS A C 1
ATOM 599 O O . LYS A 1 72 ? -3.924 0.056 -0.853 1.00 96.31 72 LYS A O 1
ATOM 604 N N . ILE A 1 73 ? -3.528 -0.017 1.364 1.00 97.75 73 ILE A N 1
ATOM 605 C CA . ILE A 1 73 ? -4.876 -0.417 1.765 1.00 97.75 73 ILE A CA 1
ATOM 606 C C . ILE A 1 73 ? -5.492 0.670 2.644 1.00 97.75 73 ILE A C 1
ATOM 608 O O . ILE A 1 73 ? -4.834 1.225 3.530 1.00 97.75 73 ILE A O 1
ATOM 612 N N . TYR A 1 74 ? -6.767 0.958 2.403 1.00 96.75 74 TYR A N 1
ATOM 613 C CA . TYR A 1 74 ? -7.534 2.007 3.067 1.00 96.75 74 TYR A CA 1
ATOM 614 C C . TYR A 1 74 ? -8.696 1.388 3.828 1.00 96.75 74 TYR A C 1
ATOM 616 O O . TYR A 1 74 ? -9.498 0.657 3.246 1.00 96.75 74 TYR A O 1
ATOM 624 N N . LYS A 1 75 ? -8.807 1.680 5.123 1.00 96.94 75 LYS A N 1
ATOM 625 C CA . LYS A 1 75 ? -9.948 1.240 5.923 1.00 96.94 75 LYS A CA 1
ATOM 626 C C . LYS A 1 75 ? -11.210 1.931 5.411 1.00 96.94 75 LYS A C 1
ATOM 628 O O . LYS A 1 75 ? -11.213 3.147 5.232 1.00 96.94 75 LYS A O 1
ATOM 633 N N . LYS A 1 76 ? -12.278 1.165 5.182 1.00 93.81 76 LYS A N 1
ATOM 634 C CA . LYS A 1 76 ? -13.522 1.687 4.595 1.00 93.81 76 LYS A CA 1
ATOM 635 C C . LYS A 1 76 ? -14.278 2.651 5.525 1.00 93.81 76 LYS A C 1
ATOM 637 O O . LYS A 1 76 ? -14.983 3.528 5.032 1.00 93.81 76 LYS A O 1
ATOM 642 N N . SER A 1 77 ? -14.149 2.473 6.844 1.00 84.50 77 SER A N 1
ATOM 643 C CA . SER A 1 77 ? -14.856 3.222 7.900 1.00 84.50 77 SER A CA 1
ATOM 644 C C . SER A 1 77 ? -14.051 3.273 9.195 1.00 84.50 77 SER A C 1
ATOM 646 O O . SER A 1 77 ? -13.595 2.185 9.626 1.00 84.50 77 SER A O 1
#

Radius of gyration: 13.36 Å; chains: 1; bounding box: 34×30×33 Å

Organism: NCBI:txid1624

Foldseek 3Di:
DPDQKDADADPPDDDDPCLVVVQCVVCVPVVNQKGFDWDWDDDPVDIDTGDDDDDPDPVSCVVRPDPDRRRMIGGPD

InterPro domains:
  IPR001173 Glycosyltransferase 2-like [PF00535] (1-55)
  IPR02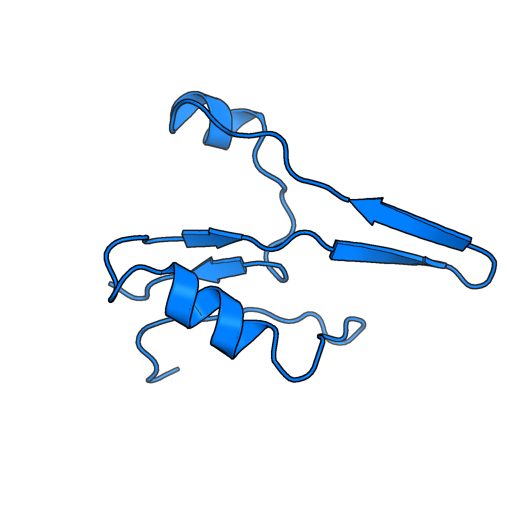9044 Nucleotide-diphospho-sugar transferases [G3DSA:3.90.550.10] (1-77)
  IPR029044 Nucleotide-diphospho-sugar transferases [SSF53448] (1-77)

Sequence (77 aa):
ASGEYIAFIDSDDYVESQMFERMYNLSENGRKKIVESNFIWEFPDKKIKDVAKKYNSLNEYLVKGRVVAWNKIYKKS

Secondary structure (DSSP, 8-state):
--SSEEE---TT----TTHHHHHHHTTTTTT-SEEE--EEEE-SS-EEEE-PPPPSSHHHHHHH----STTEEEE--